Protein AF-A0A836PU32-F1 (afdb_monomer_lite)

Radius of gyration: 17.57 Å; chains: 1; bounding box: 38×44×41 Å

Secondary structure (DSSP, 8-state):
-HHHHHHHHHHHHHHHTS-SHHHHHHHHHHTT-S-HHHHHHHHHHHHHHHHHHHHHHHHHHS----GGGHHHHHHHHHHHHHHHHHHHHT--HHHHHHHHHHHHHHHHHHHHHHHHTT-

Sequence (119 aa):
MLAGAGSVLGLVAGISGIGGGVYLIPLIIILGLGTEKEAAACGAIFVWVNSVAGLASRLQFNSIDLTPFIPLIIAVIIGGWIGSNSGARKFSPQTMEKLLGLIILLAIILLGQKIFLRA

Structure (mmCIF, N/CA/C/O backbone):
data_AF-A0A836PU32-F1
#
_entry.id   AF-A0A836PU32-F1
#
loop_
_atom_site.group_PDB
_atom_site.id
_atom_site.type_symbol
_atom_site.label_atom_id
_atom_site.label_alt_id
_atom_site.label_comp_id
_atom_site.label_asym_id
_atom_site.label_entity_id
_atom_site.label_seq_id
_atom_site.pdbx_PDB_ins_code
_atom_site.Cartn_x
_atom_site.Cartn_y
_atom_site.Cartn_z
_atom_site.occupancy
_atom_site.B_iso_or_equiv
_atom_site.auth_seq_id
_atom_site.auth_comp_id
_atom_site.auth_asym_id
_atom_site.auth_atom_id
_atom_site.pdbx_PDB_model_num
ATOM 1 N N . MET A 1 1 ? -13.419 -24.174 0.719 1.00 50.97 1 MET A N 1
ATOM 2 C CA . MET A 1 1 ? -14.090 -23.033 0.051 1.00 50.97 1 MET A CA 1
ATOM 3 C C . MET A 1 1 ? -13.236 -21.762 0.049 1.00 50.97 1 MET A C 1
ATOM 5 O O . MET A 1 1 ? -13.112 -21.176 -1.016 1.00 50.97 1 MET A O 1
ATOM 9 N N . LEU A 1 2 ? -12.567 -21.377 1.151 1.00 54.12 2 LEU A N 1
ATOM 10 C CA . LEU A 1 2 ? -11.684 -20.191 1.161 1.00 54.12 2 LEU A CA 1
ATOM 11 C C . LEU A 1 2 ? -10.502 -20.253 0.175 1.00 54.12 2 LEU A C 1
ATOM 13 O O . LEU A 1 2 ? -10.180 -19.240 -0.438 1.00 54.12 2 LEU A O 1
ATOM 17 N N . ALA A 1 3 ? -9.890 -21.428 -0.020 1.00 57.91 3 ALA A N 1
ATOM 18 C CA . ALA A 1 3 ? -8.732 -21.568 -0.908 1.00 57.91 3 ALA A CA 1
ATOM 19 C C . ALA A 1 3 ? -9.045 -21.169 -2.364 1.00 57.91 3 ALA A C 1
ATOM 21 O O . ALA A 1 3 ? -8.299 -20.396 -2.949 1.00 57.91 3 ALA A O 1
ATOM 22 N N . GLY A 1 4 ? -10.183 -21.615 -2.915 1.00 68.19 4 GLY A N 1
ATOM 23 C CA . GLY A 1 4 ? -10.568 -21.313 -4.300 1.00 68.19 4 GLY A CA 1
ATOM 24 C C . GLY A 1 4 ? -10.909 -19.838 -4.532 1.00 68.19 4 GLY A C 1
ATOM 25 O O . GLY A 1 4 ? -10.483 -19.259 -5.528 1.00 68.19 4 GLY A O 1
ATOM 26 N N . ALA A 1 5 ? -11.611 -19.203 -3.586 1.00 67.56 5 ALA A N 1
ATOM 27 C CA . ALA A 1 5 ? -11.886 -17.767 -3.651 1.00 67.56 5 ALA A CA 1
ATOM 28 C C . ALA A 1 5 ? -10.589 -16.944 -3.559 1.00 67.56 5 ALA A C 1
ATOM 30 O O . ALA A 1 5 ? -10.402 -16.002 -4.326 1.00 67.56 5 ALA A O 1
ATOM 31 N N . GLY A 1 6 ? -9.658 -17.346 -2.687 1.00 69.31 6 GLY A N 1
ATOM 32 C CA . GLY A 1 6 ? -8.342 -16.719 -2.566 1.00 69.31 6 GLY A CA 1
ATOM 33 C C . GLY A 1 6 ? -7.502 -16.821 -3.843 1.00 69.31 6 GLY A C 1
ATOM 34 O O . GLY A 1 6 ? -6.867 -15.842 -4.227 1.00 69.31 6 GLY A O 1
ATOM 35 N N . SER A 1 7 ? -7.537 -17.961 -4.543 1.00 71.50 7 SER A N 1
ATOM 36 C CA . SER A 1 7 ? -6.817 -18.151 -5.812 1.00 71.50 7 SER A CA 1
ATOM 37 C C . SER A 1 7 ? -7.351 -17.252 -6.928 1.00 71.50 7 SER A C 1
ATOM 39 O O . SER A 1 7 ? -6.569 -16.611 -7.626 1.00 71.50 7 SER A O 1
ATOM 41 N N . VAL A 1 8 ? -8.678 -17.172 -7.082 1.00 77.88 8 VAL A N 1
ATOM 42 C CA . VAL A 1 8 ? -9.314 -16.324 -8.105 1.00 77.88 8 VAL A CA 1
ATOM 43 C C . VAL A 1 8 ? -9.053 -14.848 -7.816 1.00 77.88 8 VAL A C 1
ATOM 45 O O . VAL A 1 8 ? -8.663 -14.106 -8.715 1.00 77.88 8 VAL A O 1
ATOM 48 N N . LEU A 1 9 ? -9.194 -14.427 -6.557 1.00 74.69 9 LEU A N 1
ATOM 49 C CA . LEU A 1 9 ? -8.908 -13.052 -6.151 1.00 74.69 9 LEU A CA 1
ATOM 50 C C . LEU A 1 9 ? -7.434 -12.700 -6.336 1.00 74.69 9 LEU A C 1
ATOM 52 O O . LEU A 1 9 ? -7.143 -11.613 -6.819 1.00 74.69 9 LEU A O 1
ATOM 56 N N . GLY A 1 10 ? -6.513 -13.612 -6.010 1.00 70.56 10 GLY A N 1
ATOM 57 C CA . GLY A 1 10 ? -5.079 -13.437 -6.250 1.00 70.56 10 GLY A CA 1
ATOM 58 C C . GLY A 1 10 ? -4.736 -13.307 -7.729 1.00 70.56 10 GLY A C 1
ATOM 59 O O . GLY A 1 10 ? -3.945 -12.445 -8.098 1.00 70.56 10 GLY A O 1
ATOM 60 N N . LEU A 1 11 ? -5.386 -14.088 -8.592 1.00 75.62 11 LEU A N 1
ATOM 61 C CA . LEU A 1 11 ? -5.188 -14.012 -10.037 1.00 75.62 11 LEU A CA 1
ATOM 62 C C . LEU A 1 11 ? -5.698 -12.680 -10.606 1.00 75.62 11 LEU A C 1
ATOM 64 O O . LEU A 1 11 ? -4.956 -11.991 -11.303 1.00 75.62 11 LEU A O 1
ATOM 68 N N . VAL A 1 12 ? -6.925 -12.273 -10.261 1.00 75.44 12 VAL A N 1
ATOM 69 C CA . VAL A 1 12 ? -7.498 -10.981 -10.689 1.00 75.44 12 VAL A CA 1
ATOM 70 C C . VAL A 1 12 ? -6.643 -9.819 -10.181 1.00 75.44 12 VAL A C 1
ATOM 72 O O . VAL A 1 12 ? -6.274 -8.928 -10.940 1.00 75.44 12 VAL A O 1
ATOM 75 N N . ALA A 1 13 ? -6.253 -9.868 -8.912 1.00 68.75 13 ALA A N 1
ATOM 76 C CA . ALA A 1 13 ? -5.385 -8.885 -8.287 1.00 68.75 13 ALA A CA 1
ATOM 77 C C . ALA A 1 13 ? -3.998 -8.77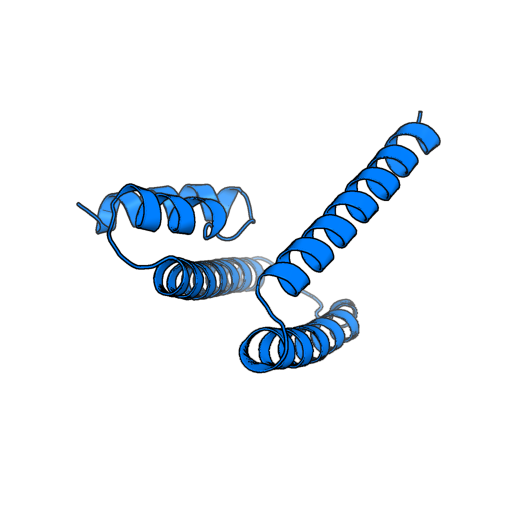3 -8.924 1.00 68.75 13 ALA A C 1
ATOM 79 O O . ALA A 1 13 ? -3.474 -7.664 -9.062 1.00 68.75 13 ALA A O 1
ATOM 80 N N . GLY A 1 14 ? -3.399 -9.917 -9.259 1.00 68.38 14 GLY A N 1
ATOM 81 C CA . GLY A 1 14 ? -2.099 -10.004 -9.910 1.00 68.38 14 GLY A CA 1
ATOM 82 C C . GLY A 1 14 ? -2.139 -9.399 -11.308 1.00 68.38 14 GLY A C 1
ATOM 83 O O . GLY A 1 14 ? -1.256 -8.617 -11.652 1.00 68.38 14 GLY A O 1
ATOM 84 N N . ILE A 1 15 ? -3.204 -9.665 -12.071 1.00 70.62 15 ILE A N 1
ATOM 85 C CA . ILE A 1 15 ? -3.427 -9.049 -13.388 1.00 70.62 15 ILE A CA 1
ATOM 86 C C . ILE A 1 15 ? -3.632 -7.534 -13.261 1.00 70.62 15 ILE A C 1
ATOM 88 O O . ILE A 1 15 ? -3.073 -6.776 -14.050 1.00 70.62 15 ILE A O 1
AT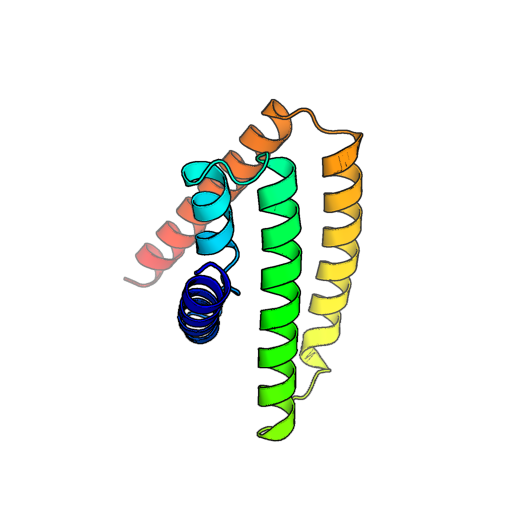OM 92 N N . SER A 1 16 ? -4.389 -7.070 -12.263 1.00 72.12 16 SER A N 1
ATOM 93 C CA . SER A 1 16 ? -4.589 -5.633 -12.029 1.00 72.12 16 SER A CA 1
ATOM 94 C C . SER A 1 16 ? -3.331 -4.908 -11.532 1.00 72.12 16 SER A C 1
ATOM 96 O O . SER A 1 16 ? -3.301 -3.682 -11.550 1.00 72.12 16 SER A O 1
ATOM 98 N N . GLY A 1 17 ? -2.309 -5.628 -11.054 1.00 67.31 17 GLY A N 1
ATOM 99 C CA . GLY A 1 17 ? -1.066 -5.044 -10.536 1.00 67.31 17 GLY A CA 1
ATOM 100 C C . GLY A 1 17 ? -1.199 -4.320 -9.188 1.00 67.31 17 GLY A C 1
ATOM 101 O O . GLY A 1 17 ? -0.233 -3.730 -8.718 1.00 67.31 17 GLY A O 1
ATOM 102 N N . ILE A 1 18 ? -2.374 -4.370 -8.550 1.00 72.38 18 ILE A N 1
ATOM 103 C CA . ILE A 1 18 ? -2.673 -3.686 -7.275 1.00 72.38 18 ILE A CA 1
ATOM 104 C C . ILE A 1 18 ? -2.311 -4.574 -6.063 1.00 72.38 18 ILE A C 1
ATOM 106 O O . ILE A 1 18 ? -2.238 -4.102 -4.931 1.00 72.38 18 ILE A O 1
ATOM 110 N N . GLY A 1 19 ? -2.081 -5.879 -6.269 1.00 67.69 19 GLY A N 1
ATOM 111 C CA . GLY A 1 19 ? -1.694 -6.815 -5.201 1.00 67.69 19 GLY A CA 1
ATOM 112 C C . GLY A 1 19 ? -2.857 -7.329 -4.337 1.00 67.69 19 GLY A C 1
ATOM 113 O O . GLY A 1 19 ? -2.639 -8.078 -3.394 1.00 67.69 19 GLY A O 1
ATOM 114 N N . GLY A 1 20 ? -4.106 -6.970 -4.652 1.00 69.56 20 GLY A N 1
ATOM 115 C CA . GLY A 1 20 ? -5.306 -7.721 -4.243 1.00 69.56 20 GLY A CA 1
ATOM 116 C C . GLY A 1 20 ? -5.825 -7.548 -2.827 1.00 69.56 20 GLY A C 1
ATOM 117 O O . GLY A 1 20 ? -6.961 -7.938 -2.557 1.00 69.56 20 GLY A O 1
ATOM 118 N N . GLY A 1 21 ? -5.065 -6.890 -1.949 1.00 73.94 21 GLY A N 1
ATOM 119 C CA . GLY A 1 21 ? -5.538 -6.503 -0.616 1.00 73.94 21 GLY A CA 1
ATOM 120 C C . GLY A 1 21 ? -6.820 -5.663 -0.664 1.00 73.94 21 GLY A C 1
ATOM 121 O O . GLY A 1 21 ? -7.682 -5.820 0.191 1.00 73.94 21 GLY A O 1
ATOM 122 N N . VAL A 1 22 ? -7.001 -4.861 -1.720 1.00 79.81 22 VAL A N 1
ATOM 123 C CA . VAL A 1 22 ? -8.212 -4.050 -1.958 1.00 79.81 22 VAL A CA 1
ATOM 124 C C . VAL A 1 22 ? -9.485 -4.900 -2.043 1.00 79.81 22 VAL A C 1
ATOM 126 O O . VAL A 1 22 ? -10.544 -4.445 -1.625 1.00 79.81 22 VAL A O 1
ATOM 129 N N . TYR A 1 23 ? -9.390 -6.138 -2.537 1.00 81.44 23 TYR A N 1
ATOM 130 C CA . TYR A 1 23 ? -10.524 -7.064 -2.617 1.00 81.44 23 TYR A CA 1
ATOM 131 C C . TYR A 1 23 ? -10.616 -7.977 -1.391 1.00 81.44 23 TYR A C 1
ATOM 133 O O . TYR A 1 23 ? -11.712 -8.296 -0.935 1.00 81.44 23 TYR A O 1
ATOM 141 N N . LEU A 1 24 ? -9.469 -8.384 -0.839 1.00 83.12 24 LEU A N 1
ATOM 142 C CA . LEU A 1 24 ? -9.414 -9.297 0.299 1.00 83.12 24 LEU A CA 1
ATOM 143 C C . LEU A 1 24 ? -9.910 -8.644 1.600 1.00 83.12 24 LEU A C 1
ATOM 145 O O . LEU A 1 24 ? -10.638 -9.284 2.354 1.00 83.12 24 LEU A O 1
ATOM 149 N N . ILE A 1 25 ? -9.554 -7.379 1.855 1.00 88.44 25 ILE A N 1
ATOM 150 C CA . ILE A 1 25 ? -9.912 -6.678 3.100 1.00 88.44 25 ILE A CA 1
ATOM 151 C C . ILE A 1 25 ? -11.442 -6.555 3.261 1.00 88.44 25 ILE A C 1
ATOM 153 O O . ILE A 1 25 ? -11.950 -7.010 4.287 1.00 88.44 25 ILE A O 1
ATOM 157 N N . PRO A 1 26 ? -12.213 -6.032 2.279 1.00 86.56 26 PRO A N 1
ATOM 158 C CA . PRO A 1 26 ? -13.670 -5.957 2.399 1.00 86.56 26 PRO A CA 1
ATOM 159 C C . PRO A 1 26 ? -14.321 -7.333 2.509 1.00 86.56 26 PRO A C 1
ATOM 161 O O . PRO A 1 26 ? -15.294 -7.488 3.237 1.00 86.56 26 PRO A O 1
ATOM 164 N N . LEU A 1 27 ? -13.780 -8.342 1.818 1.00 86.50 27 LEU A N 1
ATOM 165 C CA . LEU A 1 27 ? -14.319 -9.697 1.866 1.00 86.50 27 LEU A CA 1
ATOM 166 C C . LEU A 1 27 ? -14.216 -10.301 3.272 1.00 86.50 27 LEU A C 1
ATOM 168 O O . LEU A 1 27 ? -15.181 -10.897 3.741 1.00 86.50 27 LEU A O 1
ATOM 172 N N . ILE A 1 28 ? -13.083 -10.121 3.959 1.00 87.06 28 ILE A N 1
ATOM 173 C CA . ILE A 1 28 ? -12.902 -10.581 5.346 1.00 87.06 28 ILE A CA 1
ATOM 174 C C . ILE A 1 28 ? -13.914 -9.900 6.276 1.00 87.06 28 ILE A C 1
ATOM 176 O O . ILE A 1 28 ? -14.528 -10.578 7.099 1.00 87.06 28 ILE A O 1
ATOM 180 N N . ILE A 1 29 ? -14.123 -8.589 6.110 1.00 90.56 29 ILE A N 1
ATOM 181 C CA . ILE A 1 29 ? -15.046 -7.798 6.938 1.00 90.56 29 ILE A CA 1
ATOM 182 C C . ILE A 1 29 ? -16.505 -8.207 6.684 1.00 90.56 29 ILE A C 1
ATOM 184 O O . ILE A 1 29 ? -17.238 -8.478 7.630 1.00 90.56 29 ILE A O 1
ATOM 188 N N . ILE A 1 30 ? -16.929 -8.305 5.419 1.00 90.06 30 ILE A N 1
ATOM 189 C CA . ILE A 1 30 ? -18.307 -8.672 5.040 1.00 90.06 30 ILE A CA 1
ATOM 190 C C . ILE A 1 30 ? -18.649 -10.092 5.498 1.00 90.06 30 ILE A C 1
ATOM 192 O O . ILE A 1 30 ? -19.768 -10.350 5.932 1.00 90.06 30 ILE A O 1
ATOM 196 N N . LEU A 1 31 ? -17.689 -11.016 5.415 1.00 88.56 31 LEU A N 1
ATOM 197 C CA . LEU A 1 31 ? -17.869 -12.393 5.871 1.00 88.56 31 LEU A CA 1
ATOM 198 C C . LEU A 1 31 ? -17.726 -12.550 7.394 1.00 88.56 31 LEU A C 1
ATOM 200 O O . LEU A 1 31 ? -17.880 -13.663 7.894 1.00 88.56 31 LEU A O 1
ATOM 204 N N . GLY A 1 32 ? -17.415 -11.476 8.130 1.00 87.75 32 GLY A N 1
ATOM 205 C CA . GLY A 1 32 ? -17.225 -11.512 9.581 1.00 87.75 32 GLY A CA 1
ATOM 206 C C . GLY A 1 32 ? -16.071 -12.414 10.026 1.00 87.75 32 GLY A C 1
ATOM 207 O O . GLY A 1 32 ? -16.103 -12.956 11.127 1.00 87.75 32 GLY A O 1
ATOM 208 N N . LEU A 1 33 ? -15.068 -12.619 9.166 1.00 87.19 33 LEU A N 1
ATOM 209 C CA . LEU A 1 33 ? -13.966 -13.562 9.398 1.00 87.19 33 LEU A CA 1
ATOM 210 C C . LEU A 1 33 ? -12.881 -13.013 10.334 1.00 87.19 33 LEU A C 1
ATOM 212 O O . LEU A 1 33 ? -12.003 -13.764 10.752 1.00 87.19 33 LEU A O 1
ATOM 216 N N . GLY A 1 34 ? -12.916 -11.717 10.637 1.00 87.50 34 GLY A N 1
ATOM 217 C CA . GLY A 1 34 ? -11.971 -11.057 11.525 1.00 87.50 34 GLY A CA 1
ATOM 218 C C . GLY A 1 34 ? -12.303 -9.581 11.706 1.00 87.50 34 GLY A C 1
ATOM 219 O O . GLY A 1 34 ? -13.158 -9.023 11.017 1.00 87.50 34 GLY A O 1
ATOM 220 N N . THR A 1 35 ? -11.605 -8.953 12.641 1.00 90.38 35 THR A N 1
ATOM 221 C CA . THR A 1 35 ? -11.672 -7.510 12.893 1.00 90.38 35 THR A CA 1
ATOM 222 C C . THR A 1 35 ? -11.049 -6.711 11.747 1.00 90.38 35 THR A C 1
ATOM 224 O O . THR A 1 35 ? -10.261 -7.226 10.950 1.00 90.38 35 THR A O 1
ATOM 227 N N . GLU A 1 36 ? -11.326 -5.411 11.681 1.00 86.56 36 GLU A N 1
ATOM 228 C CA . GLU A 1 36 ? -10.783 -4.514 10.653 1.00 86.56 36 GLU A CA 1
ATOM 229 C C . GLU A 1 36 ? -9.247 -4.490 10.674 1.00 86.56 36 GLU A C 1
ATOM 231 O O . GLU A 1 36 ? -8.600 -4.398 9.629 1.00 86.56 36 GLU A O 1
ATOM 236 N N . LYS A 1 37 ? -8.648 -4.623 11.866 1.00 84.94 37 LYS A N 1
ATOM 237 C CA . LYS A 1 37 ? -7.191 -4.704 12.035 1.00 84.94 37 LYS A CA 1
ATOM 238 C C . LYS A 1 37 ? -6.615 -6.004 11.482 1.00 84.94 37 LYS A C 1
ATOM 240 O O . LYS A 1 37 ? -5.581 -5.967 10.818 1.00 84.94 37 LYS A O 1
ATOM 245 N N . GLU A 1 38 ? -7.265 -7.134 11.743 1.00 88.69 38 GLU A N 1
ATOM 246 C CA . GLU A 1 38 ? -6.837 -8.439 11.227 1.00 88.69 38 GLU A CA 1
ATOM 247 C C . GLU A 1 38 ? -6.987 -8.498 9.707 1.00 88.69 38 GLU A C 1
ATOM 249 O O . GLU A 1 38 ? -6.056 -8.908 9.013 1.00 88.69 38 GLU A O 1
ATOM 254 N N . ALA A 1 39 ? -8.103 -7.990 9.179 1.00 89.50 39 ALA A N 1
ATOM 255 C CA . ALA A 1 39 ? -8.327 -7.869 7.744 1.00 89.50 39 ALA A CA 1
ATOM 256 C C . ALA A 1 39 ? -7.225 -7.033 7.074 1.00 89.50 39 ALA A C 1
ATOM 258 O O . ALA A 1 39 ? -6.643 -7.468 6.078 1.00 89.50 39 ALA A O 1
ATOM 259 N N . ALA A 1 40 ? -6.881 -5.872 7.646 1.00 88.25 40 ALA A N 1
ATOM 260 C CA . ALA A 1 40 ? -5.808 -5.013 7.145 1.00 88.25 40 ALA A CA 1
ATOM 261 C C . ALA A 1 40 ? -4.429 -5.695 7.192 1.00 88.25 40 ALA A C 1
ATOM 263 O O . ALA A 1 40 ? -3.667 -5.603 6.226 1.00 88.25 40 ALA A O 1
ATOM 264 N N . ALA A 1 41 ? -4.113 -6.415 8.273 1.00 89.25 41 ALA A N 1
ATOM 265 C CA . ALA A 1 41 ? -2.860 -7.158 8.401 1.00 89.25 41 ALA A CA 1
ATOM 266 C C . ALA A 1 41 ? -2.749 -8.281 7.355 1.00 89.25 41 ALA A C 1
ATOM 268 O O . ALA A 1 41 ? -1.739 -8.377 6.652 1.00 89.25 41 ALA A O 1
ATOM 269 N N . CYS A 1 42 ? -3.804 -9.085 7.188 1.00 89.44 42 CYS A N 1
ATOM 270 C CA . CYS A 1 42 ? -3.872 -10.116 6.152 1.00 89.44 42 CYS A CA 1
ATOM 271 C C . CYS A 1 42 ? -3.755 -9.517 4.745 1.00 89.44 42 CYS A C 1
ATOM 273 O O . CYS A 1 42 ? -3.008 -10.038 3.917 1.00 89.44 42 CYS A O 1
ATOM 275 N N . GLY A 1 43 ? -4.440 -8.400 4.482 1.00 88.69 43 GLY A N 1
ATOM 276 C CA . GLY A 1 43 ? -4.358 -7.677 3.215 1.00 88.69 43 GLY A CA 1
ATOM 277 C C . GLY A 1 43 ? -2.940 -7.204 2.890 1.00 88.69 43 GLY A C 1
ATOM 278 O O . GLY A 1 43 ? -2.487 -7.378 1.761 1.00 88.69 43 GLY A O 1
ATOM 279 N N . ALA A 1 44 ? -2.210 -6.667 3.872 1.00 88.62 44 ALA A N 1
ATOM 280 C CA . ALA A 1 44 ? -0.830 -6.218 3.688 1.00 88.62 44 ALA A CA 1
ATOM 281 C C . ALA A 1 44 ? 0.121 -7.375 3.336 1.00 88.62 44 ALA A C 1
ATOM 283 O O . ALA A 1 44 ? 0.906 -7.264 2.392 1.00 88.62 44 ALA A O 1
ATOM 284 N N . ILE A 1 45 ? 0.015 -8.506 4.043 1.00 89.06 45 ILE A N 1
ATOM 285 C CA . ILE A 1 45 ? 0.802 -9.714 3.746 1.00 89.06 45 ILE A CA 1
ATOM 286 C C . ILE A 1 45 ? 0.466 -10.231 2.345 1.00 89.06 45 ILE A C 1
ATOM 288 O O . ILE A 1 45 ? 1.363 -10.565 1.572 1.00 89.06 45 ILE A O 1
ATOM 292 N N . PHE A 1 46 ? -0.818 -10.250 1.989 1.00 86.12 46 PHE A N 1
ATOM 293 C CA . PHE A 1 46 ? -1.268 -10.698 0.676 1.00 86.12 46 PHE A CA 1
ATOM 294 C C . PHE A 1 46 ? -0.694 -9.839 -0.458 1.00 86.12 46 PHE A C 1
ATOM 296 O O . PHE A 1 46 ? -0.174 -10.377 -1.437 1.00 86.12 46 PHE A O 1
ATOM 303 N N . VAL A 1 47 ? -0.721 -8.511 -0.314 1.00 86.75 47 VAL A N 1
ATOM 304 C CA . VAL A 1 47 ? -0.120 -7.577 -1.282 1.00 86.75 47 VAL A CA 1
ATOM 305 C C . VAL A 1 47 ? 1.385 -7.801 -1.401 1.00 86.75 47 VAL A C 1
ATOM 307 O O . VAL A 1 47 ? 1.913 -7.810 -2.516 1.00 86.75 47 VAL A O 1
ATOM 310 N N . TRP A 1 48 ? 2.071 -8.022 -0.279 1.00 88.62 48 TRP A N 1
ATOM 311 C CA . TRP A 1 48 ? 3.511 -8.262 -0.263 1.00 88.62 48 TRP A CA 1
ATOM 312 C C . TRP A 1 48 ? 3.882 -9.543 -1.018 1.00 88.62 48 TRP A C 1
ATOM 314 O O . TRP A 1 48 ? 4.708 -9.494 -1.928 1.00 88.62 48 TRP A O 1
ATOM 324 N N . VAL A 1 49 ? 3.213 -10.663 -0.725 1.00 87.94 49 VAL A N 1
ATOM 325 C CA . VAL A 1 49 ? 3.463 -11.949 -1.400 1.00 87.94 49 VAL A CA 1
ATOM 326 C C . VAL A 1 49 ? 3.188 -11.852 -2.904 1.00 87.94 49 VAL A C 1
ATOM 328 O O . VAL A 1 49 ? 4.013 -12.295 -3.702 1.00 87.94 49 VAL A O 1
ATOM 331 N N .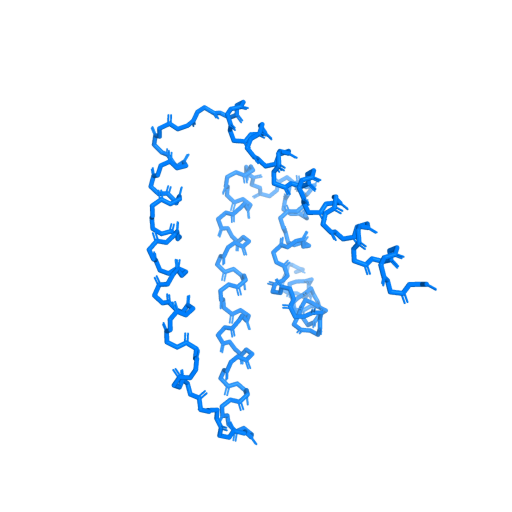 ASN A 1 50 ? 2.076 -11.229 -3.311 1.00 85.38 50 ASN A N 1
ATOM 332 C CA . ASN A 1 50 ? 1.759 -11.053 -4.734 1.00 85.38 50 ASN A CA 1
ATOM 333 C C . ASN A 1 50 ? 2.778 -10.158 -5.452 1.00 85.38 50 ASN A C 1
ATOM 335 O O . ASN A 1 50 ? 3.180 -10.459 -6.574 1.00 85.38 50 ASN A O 1
ATOM 339 N N . SER A 1 51 ? 3.234 -9.086 -4.802 1.00 85.56 51 SER A N 1
ATOM 340 C CA . SER A 1 51 ? 4.252 -8.190 -5.362 1.00 85.56 51 SER A CA 1
ATOM 341 C C . SER A 1 51 ? 5.593 -8.899 -5.542 1.00 85.56 51 SER A C 1
ATOM 343 O O . SER A 1 51 ? 6.224 -8.757 -6.587 1.00 85.56 51 SER A O 1
ATOM 345 N N . VAL A 1 52 ? 6.011 -9.706 -4.559 1.00 88.44 52 VAL A N 1
ATOM 346 C CA . VAL A 1 52 ? 7.238 -10.514 -4.646 1.00 88.44 52 VAL A CA 1
ATOM 347 C C . VAL A 1 52 ? 7.128 -11.549 -5.764 1.00 88.44 52 VAL A C 1
ATOM 349 O O . VAL A 1 52 ? 8.051 -11.667 -6.565 1.00 88.44 52 VAL A O 1
ATOM 352 N N . ALA A 1 53 ? 5.998 -12.254 -5.875 1.00 86.50 53 ALA A N 1
ATOM 353 C CA . ALA A 1 53 ? 5.766 -13.213 -6.955 1.00 86.50 53 ALA A CA 1
ATOM 354 C C . ALA A 1 53 ? 5.801 -12.539 -8.341 1.00 86.50 53 ALA A C 1
ATOM 356 O O . ALA A 1 53 ? 6.442 -13.045 -9.265 1.00 86.50 53 ALA A O 1
ATOM 357 N N . GLY A 1 54 ? 5.175 -11.365 -8.476 1.00 84.94 54 GLY A N 1
ATOM 358 C CA . GLY A 1 54 ? 5.201 -10.572 -9.706 1.00 84.94 54 GLY A CA 1
ATOM 359 C C . GLY A 1 54 ? 6.604 -10.078 -10.068 1.00 84.94 54 GLY A C 1
ATOM 360 O O . GLY A 1 54 ? 7.014 -10.178 -11.225 1.00 84.94 54 GLY A O 1
ATOM 361 N N . LEU A 1 55 ? 7.371 -9.600 -9.083 1.00 86.25 55 LEU A N 1
ATOM 362 C CA . LEU A 1 55 ? 8.758 -9.173 -9.275 1.00 86.25 55 LEU A CA 1
ATOM 363 C C . LEU A 1 55 ? 9.663 -10.348 -9.664 1.00 86.25 55 LEU A C 1
ATOM 365 O O . LEU A 1 55 ? 10.451 -10.223 -10.598 1.00 86.25 55 LEU A O 1
ATOM 369 N N . ALA A 1 56 ? 9.525 -11.494 -8.994 1.00 87.75 56 ALA A N 1
ATOM 370 C CA . ALA A 1 56 ? 10.290 -12.699 -9.296 1.00 87.75 56 ALA A CA 1
ATOM 371 C C . ALA A 1 56 ? 10.041 -13.174 -10.734 1.00 87.75 56 ALA A C 1
ATOM 373 O O . ALA A 1 56 ? 10.991 -13.459 -11.458 1.00 87.75 56 ALA A O 1
ATOM 374 N N . SER A 1 57 ? 8.781 -13.185 -11.179 1.00 84.94 57 SER A N 1
ATOM 375 C CA . SER A 1 57 ? 8.438 -13.495 -12.571 1.00 84.94 57 SER A CA 1
ATOM 376 C C . SER A 1 57 ? 9.062 -12.491 -13.547 1.00 84.94 57 SER A C 1
ATOM 378 O O . SER A 1 57 ? 9.658 -12.887 -14.545 1.00 84.94 57 SER A O 1
ATOM 380 N N . ARG A 1 58 ? 9.008 -11.189 -13.244 1.00 83.88 58 ARG A N 1
ATOM 381 C CA . ARG A 1 58 ? 9.607 -10.140 -14.088 1.00 83.88 58 ARG A CA 1
ATOM 382 C C . ARG A 1 58 ? 11.122 -10.292 -14.238 1.00 83.88 58 ARG A C 1
ATOM 384 O O . ARG A 1 58 ? 11.614 -10.148 -15.351 1.00 83.88 58 ARG A O 1
ATOM 391 N N . LEU A 1 59 ? 11.832 -10.614 -13.156 1.00 85.19 59 LEU A N 1
ATOM 392 C CA . LEU A 1 59 ? 13.286 -10.821 -13.157 1.00 85.19 59 LEU A CA 1
ATOM 393 C C . LEU A 1 59 ? 13.720 -12.066 -13.946 1.00 85.19 59 LEU A C 1
ATOM 395 O O . LEU A 1 59 ? 14.835 -12.096 -14.455 1.00 85.19 59 LEU A O 1
ATOM 399 N N . GLN A 1 60 ? 12.859 -13.083 -14.060 1.00 83.31 60 GLN A N 1
ATOM 400 C CA . GLN A 1 60 ? 13.155 -14.288 -14.845 1.00 83.31 60 GLN A CA 1
ATOM 401 C C . GLN A 1 60 ? 13.097 -14.040 -16.356 1.00 83.31 60 GLN A C 1
ATOM 403 O O . GLN A 1 60 ? 13.885 -14.619 -17.098 1.00 83.31 60 GLN A O 1
ATOM 408 N N . PHE A 1 61 ? 12.170 -13.194 -16.815 1.00 77.31 61 PHE A N 1
ATOM 409 C CA . PHE A 1 61 ? 11.956 -12.951 -18.245 1.00 77.31 61 PHE A CA 1
ATOM 410 C C . PHE A 1 61 ? 12.642 -11.687 -18.770 1.00 77.31 61 PHE A C 1
ATOM 412 O O . PHE A 1 61 ? 12.772 -11.540 -19.983 1.00 77.31 61 PHE A O 1
ATOM 419 N N . ASN A 1 62 ? 13.062 -10.766 -17.898 1.00 77.94 62 ASN A N 1
ATOM 420 C CA . ASN A 1 62 ? 13.690 -9.517 -18.315 1.00 77.94 62 ASN A CA 1
ATOM 421 C C . ASN A 1 62 ? 14.730 -9.037 -17.293 1.00 77.94 62 ASN A C 1
ATOM 423 O O . ASN A 1 62 ? 14.456 -8.979 -16.094 1.00 77.94 62 ASN A O 1
ATOM 427 N N . SER A 1 63 ? 15.907 -8.630 -17.768 1.00 76.50 63 SER A N 1
ATOM 428 C CA . SER A 1 63 ? 16.937 -8.006 -16.933 1.00 76.50 63 SER A CA 1
ATOM 429 C C . SER A 1 63 ? 16.458 -6.616 -16.513 1.00 76.50 63 SER A C 1
ATOM 431 O O . SER A 1 63 ? 16.286 -5.733 -17.354 1.00 76.50 63 SER A O 1
ATOM 433 N N . ILE A 1 64 ? 16.213 -6.410 -15.220 1.00 79.56 64 ILE A N 1
ATOM 434 C CA . ILE A 1 64 ? 15.790 -5.109 -14.691 1.00 79.56 64 ILE A CA 1
ATOM 435 C C . ILE A 1 64 ? 17.024 -4.383 -14.168 1.00 79.56 64 ILE A C 1
ATOM 437 O O . ILE A 1 64 ? 17.671 -4.862 -13.237 1.00 79.56 64 ILE A O 1
ATOM 441 N N . ASP A 1 65 ? 17.328 -3.213 -14.729 1.00 84.31 65 ASP A N 1
ATOM 442 C CA . ASP A 1 65 ? 18.294 -2.308 -14.114 1.00 84.31 65 ASP A CA 1
ATOM 443 C C . ASP A 1 65 ? 17.648 -1.637 -12.895 1.00 84.31 65 ASP A C 1
ATOM 445 O O . ASP A 1 65 ? 16.700 -0.858 -13.010 1.00 84.31 65 ASP A O 1
ATOM 449 N N . LEU A 1 66 ? 18.141 -1.988 -11.707 1.00 82.06 66 LEU A N 1
ATOM 450 C CA . LEU A 1 66 ? 17.644 -1.471 -10.433 1.00 82.06 66 LEU A CA 1
ATOM 451 C C . LEU A 1 66 ? 18.250 -0.109 -10.076 1.00 82.06 66 LEU A C 1
ATOM 453 O O . LEU A 1 66 ? 17.726 0.573 -9.196 1.00 82.06 66 LEU A O 1
ATOM 457 N N . THR A 1 67 ? 19.309 0.314 -10.768 1.00 87.31 67 THR A N 1
ATOM 458 C CA . THR A 1 67 ? 20.048 1.557 -10.509 1.00 87.31 67 THR A CA 1
ATOM 459 C C . THR A 1 67 ? 19.152 2.804 -10.432 1.00 87.31 67 THR A C 1
ATOM 461 O O . THR A 1 67 ? 19.244 3.523 -9.432 1.00 87.31 67 THR A O 1
ATOM 464 N N . PRO A 1 68 ? 18.223 3.067 -11.379 1.00 89.06 68 PRO A N 1
ATOM 465 C CA . PRO A 1 68 ? 17.338 4.235 -11.290 1.00 89.06 68 PRO A CA 1
ATOM 466 C C . PRO A 1 68 ? 16.286 4.132 -10.173 1.00 89.06 68 PRO A C 1
ATOM 468 O O . PRO A 1 68 ? 15.713 5.145 -9.775 1.00 89.06 68 PRO A O 1
ATOM 471 N N . PHE A 1 69 ? 16.024 2.934 -9.643 1.00 87.50 69 PHE A N 1
ATOM 472 C CA . PHE A 1 69 ? 15.016 2.707 -8.604 1.00 87.50 69 PHE A CA 1
ATOM 473 C C . PHE A 1 69 ? 15.571 2.839 -7.184 1.00 87.50 69 PHE A C 1
ATOM 475 O O . PHE A 1 69 ? 14.784 2.979 -6.248 1.00 87.50 69 PHE A O 1
ATOM 482 N N . ILE A 1 70 ? 16.897 2.854 -7.002 1.00 90.12 70 ILE A N 1
ATOM 483 C CA . ILE A 1 70 ? 17.547 2.968 -5.685 1.00 90.12 70 ILE A CA 1
ATOM 484 C C . ILE A 1 70 ? 17.014 4.156 -4.860 1.00 90.12 70 ILE A C 1
ATOM 486 O O . ILE A 1 70 ? 16.634 3.934 -3.706 1.00 90.12 70 ILE A O 1
ATOM 490 N N . PRO A 1 71 ? 16.899 5.390 -5.399 1.00 93.19 71 PRO A N 1
ATOM 491 C CA . PRO A 1 71 ? 16.375 6.517 -4.625 1.00 93.19 71 PRO A CA 1
ATOM 492 C C . PRO A 1 71 ? 14.929 6.288 -4.173 1.00 93.19 71 PRO A C 1
ATOM 494 O O . PRO A 1 71 ? 14.554 6.645 -3.056 1.00 93.19 71 PRO A O 1
ATOM 497 N N . LEU A 1 72 ? 14.127 5.646 -5.028 1.00 92.31 72 LEU A N 1
ATOM 498 C CA . LEU A 1 72 ? 12.733 5.326 -4.745 1.00 92.31 72 LEU A CA 1
ATOM 499 C C . LEU A 1 72 ? 12.621 4.287 -3.624 1.00 92.31 72 LEU A C 1
ATOM 501 O O . LEU A 1 72 ? 11.815 4.447 -2.713 1.00 92.31 72 LEU A O 1
ATOM 505 N N . ILE A 1 73 ? 13.461 3.249 -3.665 1.00 90.88 73 ILE A N 1
ATOM 506 C CA . ILE A 1 73 ? 13.515 2.197 -2.643 1.00 90.88 73 ILE A CA 1
ATOM 507 C C . ILE A 1 73 ? 13.855 2.808 -1.281 1.00 90.88 73 ILE A C 1
ATOM 509 O O . ILE A 1 73 ? 13.171 2.532 -0.297 1.00 90.88 73 ILE A O 1
ATOM 513 N N . ILE A 1 74 ? 14.858 3.689 -1.225 1.00 93.56 74 ILE A N 1
ATOM 514 C CA . ILE A 1 74 ? 15.252 4.377 0.013 1.00 93.56 74 ILE A CA 1
ATOM 515 C C . ILE A 1 74 ? 14.097 5.234 0.546 1.00 93.56 74 ILE A C 1
ATOM 517 O O . ILE A 1 74 ? 13.759 5.144 1.728 1.00 93.56 74 ILE A O 1
ATOM 521 N N . ALA A 1 75 ? 13.454 6.022 -0.320 1.00 94.62 75 ALA A N 1
ATOM 522 C CA . ALA A 1 75 ? 12.317 6.853 0.065 1.00 94.62 75 ALA A CA 1
ATOM 523 C C . ALA A 1 75 ? 11.148 6.018 0.618 1.00 94.62 75 ALA A C 1
ATOM 525 O O . ALA A 1 75 ? 10.559 6.385 1.635 1.00 94.62 75 ALA A O 1
ATOM 526 N N . VAL A 1 76 ? 10.844 4.872 -0.002 1.00 92.19 76 VAL A N 1
ATOM 527 C CA . VAL A 1 76 ? 9.781 3.957 0.443 1.00 92.19 76 VAL A CA 1
ATOM 528 C C . VAL A 1 76 ? 10.121 3.304 1.780 1.00 92.19 76 VAL A C 1
ATOM 530 O O . VAL A 1 76 ? 9.251 3.226 2.643 1.00 92.19 76 VAL A O 1
ATOM 533 N N . ILE A 1 77 ? 11.367 2.871 1.992 1.00 93.44 77 ILE A N 1
ATOM 534 C CA . ILE A 1 77 ? 11.786 2.263 3.264 1.00 93.44 77 ILE A CA 1
ATOM 535 C C . ILE A 1 77 ? 11.668 3.280 4.401 1.00 93.44 77 ILE A C 1
ATOM 537 O O . ILE A 1 77 ? 11.045 2.992 5.424 1.00 93.44 77 ILE A O 1
ATOM 541 N N . ILE A 1 78 ? 12.217 4.483 4.217 1.00 95.25 78 ILE A N 1
ATOM 542 C CA . ILE A 1 78 ? 12.192 5.533 5.241 1.00 95.25 78 ILE A CA 1
ATOM 543 C C . ILE A 1 78 ? 10.751 5.993 5.494 1.00 95.25 78 ILE A C 1
ATOM 545 O O . ILE A 1 78 ? 10.304 6.033 6.641 1.00 95.25 78 ILE A O 1
ATOM 549 N N . GLY A 1 79 ? 10.001 6.294 4.432 1.00 92.94 79 GLY A N 1
ATOM 550 C CA . GLY A 1 79 ? 8.617 6.753 4.527 1.00 92.94 79 GLY A CA 1
ATOM 551 C C . GLY A 1 79 ? 7.688 5.699 5.129 1.00 92.94 79 GLY A C 1
ATOM 552 O O . GLY A 1 79 ? 6.892 6.012 6.013 1.00 92.94 79 GLY A O 1
ATOM 553 N N . GLY A 1 80 ? 7.826 4.439 4.715 1.00 90.94 80 GLY A N 1
ATOM 554 C CA . GLY A 1 80 ? 7.052 3.318 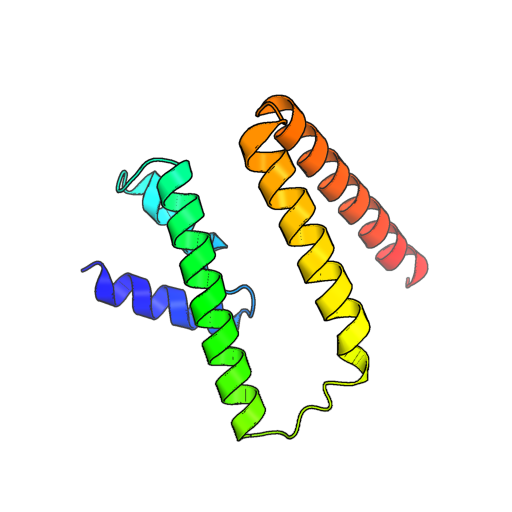5.243 1.00 90.94 80 GLY A CA 1
ATOM 555 C C . GLY A 1 80 ? 7.357 3.041 6.713 1.00 90.94 80 GLY A C 1
ATOM 556 O O . GLY A 1 80 ? 6.439 2.825 7.506 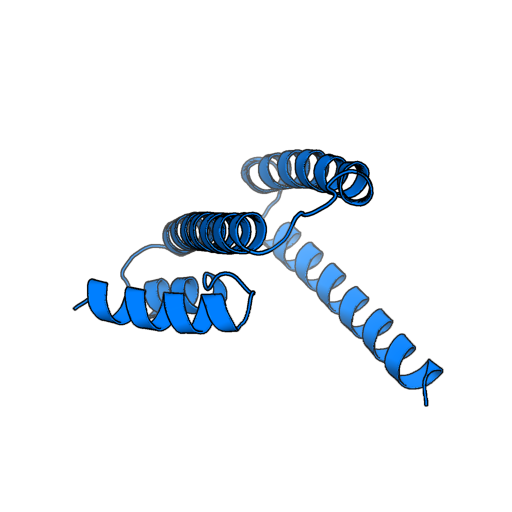1.00 90.94 80 GLY A O 1
ATOM 557 N N . TRP A 1 81 ? 8.625 3.111 7.119 1.00 91.44 81 TRP A N 1
ATOM 558 C CA . TRP A 1 81 ? 9.012 2.909 8.514 1.00 91.44 81 TRP A CA 1
ATOM 559 C C . TRP A 1 81 ? 8.515 4.038 9.428 1.00 91.44 81 TRP A C 1
ATOM 561 O O . TRP A 1 81 ? 7.867 3.775 10.443 1.00 91.44 81 TRP A O 1
ATOM 571 N N . ILE A 1 82 ? 8.723 5.301 9.041 1.00 91.31 82 ILE A N 1
ATOM 572 C CA . ILE A 1 82 ? 8.235 6.463 9.804 1.00 91.31 82 ILE A CA 1
ATOM 573 C C . ILE A 1 82 ? 6.702 6.472 9.855 1.00 91.31 82 ILE A C 1
ATOM 575 O O . ILE A 1 82 ? 6.121 6.705 10.921 1.00 91.31 82 ILE A O 1
ATOM 579 N N . GLY A 1 83 ? 6.052 6.197 8.722 1.00 87.75 83 GLY A N 1
ATOM 580 C CA . GLY A 1 83 ? 4.600 6.167 8.584 1.00 87.75 83 GLY A CA 1
ATOM 581 C C . GLY A 1 83 ? 3.953 5.061 9.413 1.00 87.75 83 GLY A C 1
ATOM 582 O O . GLY A 1 83 ? 3.023 5.339 10.165 1.00 87.75 83 GLY A O 1
ATOM 583 N N . SER A 1 84 ? 4.475 3.833 9.351 1.00 87.00 84 SER A N 1
ATOM 584 C CA . SER A 1 84 ? 3.958 2.700 10.135 1.00 87.00 84 SER A CA 1
ATOM 585 C C . SER A 1 84 ? 4.148 2.899 11.638 1.00 87.00 84 SER A C 1
ATOM 587 O O . SER A 1 84 ? 3.205 2.706 12.404 1.00 87.00 84 SER A O 1
ATOM 589 N N . ASN A 1 85 ? 5.323 3.364 12.076 1.00 87.38 85 ASN A N 1
ATOM 590 C CA . ASN A 1 85 ? 5.588 3.610 13.492 1.00 87.38 85 ASN A CA 1
ATOM 591 C C . ASN A 1 85 ? 4.721 4.749 14.051 1.00 87.38 85 ASN A C 1
ATOM 593 O O . ASN A 1 85 ? 4.117 4.614 15.117 1.00 87.38 85 ASN A O 1
ATOM 597 N N . SER A 1 86 ? 4.621 5.866 13.326 1.00 83.38 86 SER A N 1
ATOM 598 C CA . SER A 1 86 ? 3.803 7.005 13.758 1.00 83.38 86 SER A CA 1
ATOM 599 C C . SER A 1 86 ? 2.308 6.678 13.688 1.00 83.38 86 SER A C 1
ATOM 601 O O . SER A 1 86 ? 1.563 7.020 14.607 1.00 83.38 86 SER A O 1
ATOM 603 N N . GLY A 1 87 ? 1.885 5.956 12.645 1.00 80.94 87 GLY A N 1
ATOM 604 C CA . GLY A 1 87 ? 0.515 5.487 12.432 1.00 80.94 87 GLY A CA 1
ATOM 605 C C . GLY A 1 87 ? 0.022 4.527 13.502 1.00 80.94 87 GLY A C 1
ATOM 606 O O . GLY A 1 87 ? -1.084 4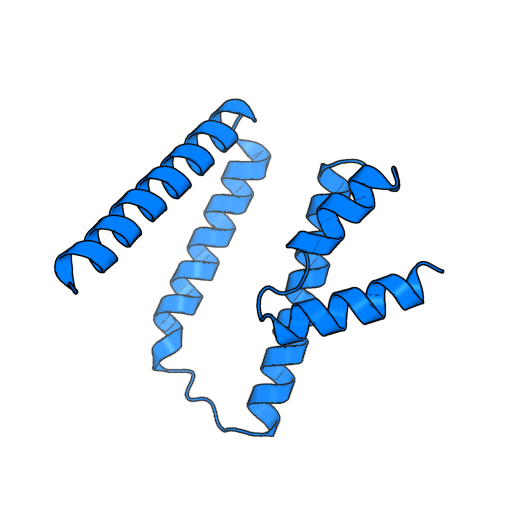.691 14.004 1.00 80.94 87 GLY A O 1
ATOM 607 N N . ALA A 1 88 ? 0.856 3.569 13.903 1.00 78.12 88 ALA A N 1
ATOM 608 C CA . ALA A 1 88 ? 0.479 2.568 14.894 1.00 78.12 88 ALA A CA 1
ATOM 609 C C . ALA A 1 88 ? 0.493 3.091 16.341 1.00 78.12 88 ALA A C 1
ATOM 611 O O . ALA A 1 88 ? -0.222 2.549 17.181 1.00 78.12 88 ALA A O 1
ATOM 612 N N . ARG A 1 89 ? 1.324 4.098 16.659 1.00 74.38 89 ARG A N 1
ATOM 613 C CA . ARG A 1 89 ? 1.579 4.513 18.054 1.00 74.38 89 ARG A CA 1
ATOM 614 C C . ARG A 1 89 ? 1.107 5.914 18.432 1.00 74.38 89 ARG A C 1
ATOM 616 O O . ARG A 1 89 ? 0.792 6.128 19.597 1.00 74.38 89 ARG A O 1
ATOM 623 N N . LYS A 1 90 ? 1.131 6.881 17.510 1.00 69.94 90 LYS A N 1
ATOM 624 C CA . LYS A 1 90 ? 0.976 8.312 17.842 1.00 69.94 90 LYS A CA 1
ATOM 625 C C . LYS A 1 90 ? -0.321 8.938 17.348 1.00 69.94 90 LYS A C 1
ATOM 627 O O . LYS A 1 90 ? -0.758 9.929 17.924 1.00 69.94 90 LYS A O 1
ATOM 632 N N . PHE A 1 91 ? -0.913 8.410 16.284 1.00 77.12 91 PHE A N 1
ATOM 633 C CA . PHE A 1 91 ? -2.041 9.060 15.632 1.00 77.12 91 PHE A CA 1
ATOM 634 C C . PHE A 1 91 ? -3.378 8.460 16.058 1.00 77.12 91 PHE A C 1
ATOM 636 O O . PHE A 1 91 ? -3.571 7.247 16.036 1.00 77.12 91 PHE A O 1
ATOM 643 N N . SER A 1 92 ? -4.320 9.333 16.423 1.00 81.56 92 SER A N 1
ATOM 644 C CA . SER A 1 92 ? -5.705 8.924 16.638 1.00 81.56 92 SER A CA 1
ATOM 645 C C . SER A 1 92 ? -6.370 8.544 15.305 1.00 81.56 92 SER A C 1
ATOM 647 O O . SER A 1 92 ? -5.975 9.072 14.256 1.00 81.56 92 SER A O 1
ATOM 649 N N . PRO A 1 93 ? -7.417 7.698 15.318 1.00 79.19 93 PRO A N 1
ATOM 650 C CA . PRO A 1 93 ? -8.165 7.348 14.110 1.00 79.19 93 PRO A CA 1
ATOM 651 C C . PRO A 1 93 ? -8.663 8.572 13.328 1.00 79.19 93 PRO A C 1
ATOM 653 O O . PRO A 1 93 ? -8.532 8.605 12.109 1.00 79.19 93 PRO A O 1
ATOM 656 N N . GLN A 1 94 ? -9.119 9.631 14.017 1.00 85.25 94 GLN A N 1
ATOM 657 C CA . GLN A 1 94 ? -9.578 10.856 13.343 1.00 85.25 94 GLN A CA 1
ATOM 658 C C . GLN A 1 94 ? -8.442 11.594 12.627 1.00 85.25 94 GLN A C 1
ATOM 660 O O . GLN A 1 94 ? -8.663 12.258 11.616 1.00 85.25 94 GLN A O 1
ATOM 665 N N . THR A 1 95 ? -7.218 11.515 13.157 1.00 85.56 95 THR A N 1
ATOM 666 C CA . THR A 1 95 ? -6.053 12.129 12.512 1.00 85.56 95 THR A CA 1
ATOM 667 C C . THR A 1 95 ? -5.708 11.372 11.238 1.00 85.56 95 THR A C 1
ATOM 669 O O . THR A 1 95 ? -5.492 12.004 10.211 1.00 85.56 95 THR A O 1
ATOM 672 N N . MET A 1 96 ? -5.723 10.035 11.284 1.00 85.31 96 MET A N 1
ATOM 673 C CA . MET A 1 96 ? -5.508 9.187 10.108 1.00 85.31 96 MET A CA 1
ATOM 674 C C . MET A 1 96 ? -6.535 9.449 9.010 1.00 85.31 96 MET A C 1
ATOM 676 O O . MET A 1 96 ? -6.157 9.626 7.856 1.00 85.31 96 MET A O 1
ATOM 680 N N . GLU A 1 97 ? -7.813 9.548 9.371 1.00 87.12 97 GLU A N 1
ATOM 681 C CA . GLU A 1 97 ? -8.891 9.836 8.426 1.00 87.12 97 GLU A CA 1
ATOM 682 C C . GLU A 1 97 ? -8.708 11.198 7.741 1.00 87.12 97 GLU A C 1
ATOM 684 O O . GLU A 1 97 ? -8.761 11.287 6.515 1.00 87.12 97 GLU A O 1
ATOM 689 N N . LYS A 1 98 ? -8.393 12.253 8.507 1.00 90.56 98 LYS A N 1
ATOM 690 C CA . LYS A 1 98 ? -8.109 13.586 7.946 1.00 90.56 98 LYS A CA 1
ATOM 691 C C . LYS A 1 98 ? -6.889 13.585 7.029 1.00 90.56 98 LYS A C 1
ATOM 693 O O . LYS A 1 98 ? -6.906 14.242 5.992 1.00 90.56 98 LYS A O 1
ATOM 698 N N . LEU A 1 99 ? -5.834 12.864 7.409 1.00 89.31 99 LEU A N 1
ATOM 699 C CA . LEU A 1 99 ? -4.591 12.786 6.641 1.00 89.31 99 LEU A CA 1
ATOM 700 C C . LEU A 1 99 ? -4.818 12.054 5.313 1.00 89.31 99 LEU A C 1
ATOM 702 O O . LEU A 1 99 ? -4.412 12.550 4.264 1.00 89.31 99 LEU A O 1
ATOM 706 N N . LEU A 1 100 ? -5.541 10.930 5.344 1.00 88.56 100 LEU A N 1
ATOM 707 C CA . LEU A 1 100 ? -5.970 10.207 4.145 1.00 88.56 100 LEU A CA 1
ATOM 708 C C . LEU A 1 100 ? -6.870 11.075 3.260 1.00 88.56 100 LEU A C 1
ATOM 710 O O . LEU A 1 100 ? -6.634 11.164 2.057 1.00 88.56 100 LEU A O 1
ATOM 714 N N . GLY A 1 101 ? -7.852 11.763 3.847 1.00 92.81 101 GLY A N 1
ATOM 715 C CA . GLY A 1 101 ? -8.737 12.677 3.125 1.00 92.81 101 GLY A CA 1
ATOM 716 C C . GLY A 1 101 ? -7.972 13.796 2.417 1.00 92.81 101 GLY A C 1
ATOM 717 O O . GLY A 1 101 ? -8.222 14.063 1.243 1.00 92.81 101 GLY A O 1
ATOM 718 N N . LEU A 1 102 ? -6.984 14.397 3.087 1.00 94.69 102 LEU A N 1
ATOM 719 C CA . LEU A 1 102 ? -6.114 15.413 2.492 1.00 94.69 102 LEU A CA 1
ATOM 720 C C . LEU A 1 102 ? -5.308 14.855 1.311 1.00 94.69 102 LEU A C 1
ATOM 722 O O . LEU A 1 102 ? -5.246 15.494 0.263 1.00 94.69 102 LEU A O 1
ATOM 726 N N . ILE A 1 103 ? -4.721 13.662 1.454 1.00 92.44 103 ILE A N 1
ATOM 727 C CA . ILE A 1 103 ? -3.965 13.003 0.376 1.00 92.44 103 ILE A CA 1
ATOM 728 C C . ILE A 1 103 ? -4.865 12.748 -0.838 1.00 92.44 103 ILE A C 1
ATOM 730 O O . ILE A 1 103 ? -4.469 13.045 -1.964 1.00 92.44 103 ILE A O 1
ATOM 734 N N . ILE A 1 104 ? -6.080 12.236 -0.623 1.00 93.00 104 ILE A N 1
ATOM 735 C CA . ILE A 1 104 ? -7.047 11.976 -1.698 1.00 93.00 104 ILE A CA 1
ATOM 736 C C . ILE A 1 104 ? -7.442 13.284 -2.391 1.00 93.00 104 ILE A C 1
ATOM 738 O O . ILE A 1 104 ? -7.470 13.343 -3.618 1.00 93.00 104 ILE A O 1
ATOM 742 N N . LEU A 1 105 ? -7.695 14.348 -1.630 1.00 95.50 105 LEU A N 1
ATOM 743 C CA . LEU A 1 105 ? -8.067 15.649 -2.182 1.00 95.50 105 LEU A CA 1
ATOM 744 C C . LEU A 1 105 ? -6.941 16.246 -3.038 1.00 95.50 105 LEU A C 1
ATOM 746 O O . LEU A 1 105 ? -7.188 16.710 -4.150 1.00 95.50 105 LEU A O 1
ATOM 750 N N . LEU A 1 106 ? -5.693 16.158 -2.568 1.00 94.38 106 LEU A N 1
ATOM 751 C CA . LEU A 1 106 ? -4.517 16.543 -3.350 1.00 94.38 106 LEU A CA 1
ATOM 752 C C . LEU A 1 106 ? -4.383 15.702 -4.624 1.00 94.38 106 LEU A C 1
ATOM 754 O O . LEU A 1 106 ? -4.118 16.254 -5.691 1.00 94.38 106 LEU A O 1
ATOM 758 N N . ALA A 1 107 ? -4.604 14.387 -4.539 1.00 92.12 107 ALA A N 1
ATOM 759 C CA . ALA A 1 107 ? -4.569 13.504 -5.700 1.00 92.12 107 ALA A CA 1
ATOM 760 C C . ALA A 1 107 ? -5.626 13.899 -6.743 1.00 92.12 107 ALA A C 1
ATOM 762 O O . ALA A 1 107 ? -5.304 13.974 -7.926 1.00 92.12 107 ALA A O 1
ATOM 763 N N . ILE A 1 108 ? -6.853 14.218 -6.315 1.00 94.06 108 ILE A N 1
ATOM 764 C CA . ILE A 1 108 ? -7.933 14.681 -7.200 1.00 94.06 108 ILE A CA 1
ATOM 765 C C . ILE A 1 108 ? -7.549 15.993 -7.889 1.00 94.06 108 ILE A C 1
ATOM 767 O O . ILE A 1 108 ? -7.698 16.103 -9.105 1.00 94.06 108 ILE A O 1
ATOM 771 N N . ILE A 1 109 ? -7.020 16.970 -7.145 1.00 94.38 109 ILE A N 1
ATOM 772 C CA . ILE A 1 109 ? -6.610 18.267 -7.703 1.00 94.38 109 ILE A CA 1
ATOM 773 C C . ILE A 1 109 ? -5.500 18.081 -8.741 1.00 94.38 109 ILE A C 1
ATOM 775 O O . ILE A 1 109 ? -5.618 18.579 -9.860 1.00 94.38 109 ILE A O 1
ATOM 779 N N . LEU A 1 110 ? -4.448 17.334 -8.398 1.00 92.38 110 LEU A N 1
ATOM 780 C CA . LEU A 1 110 ? -3.322 17.075 -9.299 1.00 92.38 110 LEU A CA 1
ATOM 781 C C . LEU A 1 110 ? -3.765 16.337 -10.565 1.00 92.38 110 LEU A C 1
ATOM 783 O O . LEU A 1 110 ? -3.329 16.672 -11.668 1.00 92.38 110 LEU A O 1
ATOM 787 N N . LEU A 1 111 ? -4.642 15.340 -10.422 1.00 91.88 111 LEU A N 1
ATOM 788 C CA . LEU A 1 111 ? -5.159 14.582 -11.556 1.00 91.88 111 LEU A CA 1
ATOM 789 C C . LEU A 1 111 ? -6.044 15.459 -12.452 1.00 91.88 111 LEU A C 1
ATOM 791 O O . LEU A 1 111 ? -5.887 15.434 -13.671 1.00 91.88 111 LEU A O 1
ATOM 795 N N . GLY A 1 112 ? -6.920 16.273 -11.858 1.00 91.12 112 GLY A N 1
ATOM 796 C CA . GLY A 1 112 ? -7.781 17.213 -12.576 1.00 91.12 112 GLY A CA 1
ATOM 797 C C . GLY A 1 112 ? -6.979 18.258 -13.351 1.00 91.12 112 GLY A C 1
ATOM 798 O O . GLY A 1 112 ? -7.234 18.475 -14.534 1.00 91.12 112 GLY A O 1
ATOM 799 N N . GLN A 1 113 ? -5.943 18.831 -12.730 1.00 90.94 113 GLN A N 1
ATOM 800 C CA . GLN A 1 113 ? -5.014 19.740 -13.405 1.00 90.94 113 GLN A CA 1
ATOM 801 C C . GLN A 1 113 ? -4.312 19.058 -14.579 1.00 90.94 113 GLN A C 1
ATOM 803 O O . GLN A 1 113 ? -4.247 19.626 -15.665 1.00 90.94 113 GLN A O 1
ATOM 808 N N . LYS A 1 114 ? -3.826 17.825 -14.394 1.00 87.69 114 LYS A N 1
ATOM 809 C CA . LYS A 1 114 ? -3.149 17.068 -15.455 1.00 87.69 114 LYS A CA 1
ATOM 810 C C . LYS A 1 114 ? -4.067 16.751 -16.636 1.00 87.69 114 LYS A C 1
ATOM 812 O O . LYS A 1 114 ? -3.578 16.682 -17.756 1.00 87.69 114 LYS A O 1
ATOM 817 N N . ILE A 1 115 ? -5.360 16.538 -16.398 1.00 90.00 115 ILE A N 1
ATOM 818 C CA . ILE A 1 115 ? -6.350 16.312 -17.458 1.00 90.00 115 ILE A CA 1
ATOM 819 C C . ILE A 1 115 ? -6.641 17.619 -18.207 1.00 90.00 115 ILE A C 1
ATOM 821 O O . ILE A 1 115 ? -6.652 17.616 -19.431 1.00 90.00 115 ILE A O 1
ATOM 825 N N . PHE A 1 116 ? -6.809 18.734 -17.492 1.00 81.94 116 PHE A N 1
ATOM 826 C CA . PHE A 1 116 ? -7.159 20.026 -18.092 1.00 81.94 116 PHE A CA 1
ATOM 827 C C . PHE A 1 116 ? -5.987 20.705 -18.820 1.00 81.94 116 PHE A C 1
ATOM 829 O O . PHE A 1 116 ? -6.190 21.329 -19.847 1.00 81.94 116 PHE A O 1
ATOM 836 N N . LEU A 1 117 ? -4.750 20.553 -18.331 1.00 77.12 117 LEU A N 1
ATOM 837 C CA . LEU A 1 117 ? -3.532 21.077 -18.976 1.00 77.12 117 LEU A CA 1
ATOM 838 C C . LEU A 1 117 ? -3.111 20.291 -20.229 1.00 77.12 117 LEU A C 1
ATOM 840 O O . LEU A 1 117 ? -2.190 20.704 -20.930 1.00 77.12 117 LEU A O 1
ATOM 844 N N . ARG A 1 118 ? -3.714 19.121 -20.466 1.00 63.75 118 ARG A N 1
ATOM 845 C CA . ARG A 1 118 ? -3.397 18.225 -21.588 1.00 63.75 118 ARG A CA 1
ATOM 846 C C . ARG A 1 118 ? -4.520 18.165 -22.635 1.00 63.75 118 ARG A C 1
ATOM 848 O O . ARG A 1 118 ? -4.364 17.418 -23.599 1.00 63.75 118 ARG A O 1
ATOM 855 N N . ALA A 1 119 ? -5.611 18.905 -22.416 1.00 53.50 119 ALA A N 1
ATOM 856 C CA . ALA A 1 119 ? -6.709 19.157 -23.352 1.00 53.50 119 ALA A CA 1
ATOM 857 C C . ALA A 1 119 ? -6.503 20.515 -24.037 1.00 53.50 119 ALA A C 1
ATOM 859 O O . ALA A 1 119 ? -6.896 20.627 -25.217 1.00 53.50 119 ALA A O 1
#

Foldseek 3Di:
DVVVVLVVQLVVCLVVVVQRLVPQLVVCVVVVVDDSVVSNVVSVVSSVVSNVVSVVVCVVVDPDDCVVCVVVVVCCVVCVVVCVVCVVPPDDPVRVVVVVVVVVVVVVVVVVCVVVVVD

pLDDT: mean 83.53, std 9.43, range [50.97, 95.5]